Protein AF-A0A1V5L2I4-F1 (afdb_monomer)

Nearest PDB structures (foldseek):
  7uio-assembly1_Bn  TM=4.889E-01  e=5.328E+00  Saccharomyces cerevisiae S288C
  7uig-assembly1_n  TM=4.887E-01  e=5.328E+00  Saccharomyces cerevisiae
  6fyy-assembly1_s  TM=2.507E-01  e=4.713E+00  Saccharomyces cerevisiae
  8t8f-assembly1_D  TM=2.302E-01  e=4.170E+00  Saccharomyces cerevisiae W303

Structure (mmCIF, N/CA/C/O backbone):
data_AF-A0A1V5L2I4-F1
#
_entry.id   AF-A0A1V5L2I4-F1
#
loop_
_atom_site.group_PDB
_atom_site.id
_atom_site.type_symbol
_atom_site.label_atom_id
_atom_site.label_alt_id
_atom_site.label_comp_id
_atom_site.label_asym_id
_atom_site.label_entity_id
_atom_site.label_seq_id
_atom_site.pdbx_PDB_ins_code
_atom_site.Cartn_x
_atom_site.Cartn_y
_atom_site.Cartn_z
_atom_site.occupancy
_atom_site.B_iso_or_equiv
_atom_site.auth_seq_id
_atom_site.auth_comp_id
_atom_site.auth_asym_id
_atom_site.auth_atom_id
_atom_site.pdbx_PDB_model_num
ATOM 1 N N . MET A 1 1 ? -5.179 -8.109 22.733 1.00 45.03 1 MET A N 1
ATOM 2 C CA . MET A 1 1 ? -4.081 -8.296 21.760 1.00 45.03 1 MET A CA 1
ATOM 3 C C . MET A 1 1 ? -4.442 -7.454 20.559 1.00 45.03 1 MET A C 1
ATOM 5 O O . MET A 1 1 ? -5.613 -7.469 20.203 1.00 45.03 1 MET A O 1
ATOM 9 N N . SER A 1 2 ? -3.518 -6.682 19.994 1.00 59.91 2 SER A N 1
ATOM 10 C CA . SER A 1 2 ? -3.796 -6.024 18.722 1.00 59.91 2 SER A CA 1
ATOM 11 C C . SER A 1 2 ? -3.836 -7.078 17.621 1.00 59.91 2 SER A C 1
ATOM 13 O O . SER A 1 2 ? -2.857 -7.782 17.379 1.00 59.91 2 SER A O 1
ATOM 15 N N . GLU A 1 3 ? -5.003 -7.253 17.010 1.00 83.62 3 GLU A N 1
ATOM 16 C CA . GLU A 1 3 ? -5.191 -8.215 15.928 1.00 83.62 3 GLU A CA 1
ATOM 17 C C . GLU A 1 3 ? -4.817 -7.546 14.612 1.00 83.62 3 GLU A C 1
ATOM 19 O O . GLU A 1 3 ? -5.630 -6.887 13.966 1.00 83.62 3 GLU A O 1
ATOM 24 N N . TRP A 1 4 ? -3.540 -7.657 14.251 1.00 94.25 4 TRP A N 1
ATOM 25 C CA . TRP A 1 4 ? -3.083 -7.245 12.931 1.00 94.25 4 TRP A CA 1
ATOM 26 C C . TRP A 1 4 ? -3.491 -8.298 11.908 1.00 94.25 4 TRP A C 1
ATOM 28 O O . TRP A 1 4 ? -3.188 -9.481 12.076 1.00 94.25 4 TRP A O 1
ATOM 38 N N . VAL A 1 5 ? -4.128 -7.858 10.827 1.00 94.62 5 VAL A N 1
ATOM 39 C CA . VAL A 1 5 ? -4.515 -8.729 9.713 1.00 94.62 5 VAL A CA 1
ATOM 40 C C . VAL A 1 5 ? -3.682 -8.367 8.497 1.00 94.62 5 VAL A C 1
ATOM 42 O O . VAL A 1 5 ? -3.752 -7.244 8.009 1.00 94.62 5 VAL A O 1
ATOM 45 N N . TRP A 1 6 ? -2.890 -9.323 8.024 1.00 95.00 6 TRP A N 1
ATOM 46 C CA . TRP A 1 6 ? -2.016 -9.167 6.867 1.00 95.00 6 TRP A CA 1
ATOM 47 C C . TRP A 1 6 ? -2.742 -9.545 5.579 1.00 95.00 6 TRP A C 1
ATOM 49 O O . TRP A 1 6 ? -3.344 -10.614 5.491 1.00 95.00 6 TRP A O 1
ATOM 59 N N . HIS A 1 7 ? -2.612 -8.699 4.564 1.00 93.19 7 HIS A N 1
ATOM 60 C CA . HIS A 1 7 ? -3.229 -8.862 3.253 1.00 93.19 7 HIS A CA 1
ATOM 61 C C . HIS A 1 7 ? -2.153 -9.040 2.185 1.00 93.19 7 HIS A C 1
ATOM 63 O O . HIS A 1 7 ? -1.215 -8.250 2.088 1.00 93.19 7 HIS A O 1
ATOM 69 N N . GLY A 1 8 ? -2.312 -10.063 1.344 1.00 87.62 8 GLY A N 1
ATOM 70 C CA . GLY A 1 8 ? -1.396 -10.377 0.240 1.00 87.62 8 GLY A CA 1
ATOM 71 C C . GLY A 1 8 ? -1.610 -9.532 -1.020 1.00 87.62 8 GLY A C 1
ATOM 72 O O . GLY A 1 8 ? -1.384 -10.023 -2.123 1.00 87.62 8 GLY A O 1
ATOM 73 N N . HIS A 1 9 ? -2.103 -8.300 -0.881 1.00 89.12 9 HIS A N 1
ATOM 74 C CA . HIS A 1 9 ? -2.353 -7.374 -1.985 1.00 89.12 9 HIS A CA 1
ATOM 75 C C . HIS A 1 9 ? -2.069 -5.930 -1.555 1.00 89.12 9 HIS A C 1
ATOM 77 O O . HIS A 1 9 ? -2.032 -5.609 -0.369 1.00 89.12 9 HIS A O 1
ATOM 83 N N . ALA A 1 10 ? -1.879 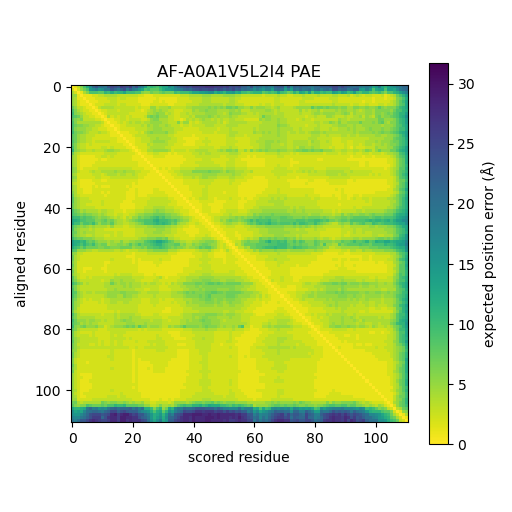-5.034 -2.522 1.00 89.25 10 ALA A N 1
ATOM 84 C CA . ALA A 1 10 ? -1.886 -3.600 -2.248 1.00 89.25 10 ALA A CA 1
ATOM 85 C C . ALA A 1 10 ? -3.329 -3.118 -2.016 1.00 89.25 10 ALA A C 1
ATOM 87 O O . ALA A 1 10 ? -4.234 -3.527 -2.744 1.00 89.25 10 ALA A O 1
ATOM 88 N N . ALA A 1 11 ? -3.555 -2.270 -1.010 1.00 89.06 11 ALA A N 1
ATOM 89 C CA . ALA A 1 11 ? -4.878 -1.702 -0.723 1.00 89.06 11 ALA A CA 1
ATOM 90 C C . ALA A 1 11 ? -5.098 -0.332 -1.392 1.00 89.06 11 ALA A C 1
ATOM 92 O O . ALA A 1 11 ? -6.222 0.151 -1.451 1.00 89.06 11 ALA A O 1
ATOM 93 N N . HIS A 1 12 ? -4.038 0.281 -1.922 1.00 91.38 12 HIS A N 1
ATOM 94 C CA . HIS A 1 12 ? -4.102 1.510 -2.710 1.00 91.38 12 HIS A CA 1
ATOM 95 C C . HIS A 1 12 ? -3.244 1.376 -3.971 1.00 91.38 12 HIS A C 1
ATOM 97 O O . HIS A 1 12 ? -2.561 0.366 -4.138 1.00 91.38 12 HIS A O 1
ATOM 103 N N . PHE A 1 13 ? -3.273 2.419 -4.810 1.00 89.56 13 PHE A N 1
ATOM 104 C CA . PHE A 1 13 ? -2.581 2.557 -6.098 1.00 89.56 13 PHE A CA 1
ATOM 105 C C . PHE A 1 13 ? -3.329 1.955 -7.298 1.00 89.56 13 PHE A C 1
ATOM 107 O O . PHE A 1 13 ? -3.585 0.758 -7.382 1.00 89.56 13 PHE A O 1
ATOM 114 N N . VAL A 1 14 ? -3.635 2.799 -8.290 1.00 89.56 14 VAL A N 1
ATOM 115 C CA . VAL A 1 14 ? -4.393 2.410 -9.497 1.00 89.56 14 VAL A CA 1
ATOM 116 C C . VAL A 1 14 ? -3.681 1.345 -10.339 1.00 89.56 14 VAL A C 1
ATOM 118 O O . VAL A 1 14 ? -4.327 0.550 -11.017 1.00 89.56 14 VAL A O 1
ATOM 121 N N . ALA A 1 15 ? -2.349 1.289 -10.265 1.00 91.00 15 ALA A N 1
ATOM 122 C CA . ALA A 1 15 ? -1.539 0.275 -10.930 1.00 91.00 15 ALA A CA 1
ATOM 123 C C . ALA A 1 15 ? -1.055 -0.819 -9.958 1.00 91.00 15 ALA A C 1
ATOM 125 O O . ALA A 1 15 ? -0.029 -1.451 -10.199 1.00 91.00 15 ALA A O 1
ATOM 126 N N . ALA A 1 16 ? -1.797 -1.077 -8.874 1.00 89.50 16 ALA A N 1
ATOM 127 C CA . ALA A 1 16 ? -1.487 -2.104 -7.875 1.00 89.50 16 ALA A CA 1
ATOM 128 C C . ALA A 1 16 ? -1.201 -3.489 -8.478 1.00 89.50 16 ALA A C 1
ATOM 130 O O . ALA A 1 16 ? -0.292 -4.171 -8.019 1.00 89.50 16 ALA A O 1
ATOM 131 N N . SER A 1 17 ? -1.899 -3.880 -9.550 1.00 90.44 17 SER A N 1
ATOM 132 C CA . SER A 1 17 ? -1.678 -5.155 -10.259 1.00 90.44 17 SER A CA 1
ATOM 133 C C . SER A 1 17 ? -0.296 -5.285 -10.918 1.00 90.44 17 SER A C 1
ATOM 135 O O . SER A 1 17 ? 0.077 -6.359 -11.390 1.00 90.44 17 SER A O 1
ATOM 137 N N . ARG A 1 18 ? 0.455 -4.184 -10.981 1.00 93.06 18 ARG A N 1
ATOM 138 C CA . ARG A 1 18 ? 1.813 -4.078 -11.524 1.00 93.06 18 ARG A CA 1
ATOM 139 C C . ARG A 1 18 ? 2.864 -3.803 -10.444 1.00 93.06 18 ARG A C 1
ATOM 141 O O . ARG A 1 18 ? 4.050 -3.728 -10.763 1.00 93.06 18 ARG A O 1
ATOM 148 N N . CYS A 1 19 ? 2.454 -3.644 -9.188 1.00 93.31 19 CYS A N 1
ATOM 149 C CA . CYS A 1 19 ? 3.361 -3.617 -8.046 1.00 93.31 19 CYS A CA 1
ATOM 150 C C . CYS A 1 19 ? 3.635 -5.043 -7.592 1.00 93.31 19 CYS A C 1
ATOM 152 O O . CYS A 1 19 ? 2.722 -5.851 -7.538 1.00 93.31 19 CYS A O 1
ATOM 154 N N . ARG A 1 20 ? 4.880 -5.360 -7.242 1.00 93.31 20 ARG A N 1
ATOM 155 C CA . ARG A 1 20 ? 5.252 -6.722 -6.823 1.00 93.31 20 ARG A CA 1
ATOM 156 C C . ARG A 1 20 ? 5.439 -6.862 -5.311 1.00 93.31 20 ARG A C 1
ATOM 158 O O . ARG A 1 20 ? 5.633 -7.970 -4.825 1.00 93.31 20 ARG A O 1
ATOM 165 N N . PHE A 1 21 ? 5.368 -5.755 -4.567 1.00 93.25 21 PHE A N 1
ATOM 166 C CA . PHE A 1 21 ? 5.643 -5.740 -3.127 1.00 93.25 21 PHE A CA 1
ATOM 167 C C . PHE A 1 21 ? 4.483 -6.263 -2.253 1.00 93.25 21 PHE A C 1
ATOM 169 O O . PHE A 1 21 ? 4.737 -6.964 -1.282 1.00 93.25 21 PHE A O 1
ATOM 176 N N . HIS A 1 22 ? 3.227 -5.955 -2.611 1.00 88.44 22 HIS A N 1
ATOM 177 C CA . HIS A 1 22 ? 1.994 -6.511 -2.015 1.00 88.44 22 HIS A CA 1
ATOM 178 C C . HIS A 1 22 ? 1.947 -6.587 -0.475 1.00 88.44 22 HIS A C 1
ATOM 180 O O . HIS A 1 22 ? 1.690 -7.649 0.089 1.00 88.44 22 HIS A O 1
ATOM 186 N N . MET A 1 23 ? 2.169 -5.466 0.214 1.00 94.88 23 MET A N 1
ATOM 187 C CA . MET A 1 23 ? 2.163 -5.437 1.679 1.00 94.88 23 MET A CA 1
ATOM 188 C C . MET A 1 23 ? 1.067 -4.498 2.185 1.00 94.88 23 MET A C 1
ATOM 190 O O . MET A 1 23 ? 1.205 -3.278 2.104 1.00 94.88 23 MET A O 1
ATOM 194 N N . ALA A 1 24 ? -0.020 -5.049 2.719 1.00 96.50 24 ALA A N 1
ATOM 195 C CA . ALA A 1 24 ? -1.046 -4.283 3.418 1.00 96.50 24 ALA A CA 1
ATOM 196 C C . ALA A 1 24 ? -1.416 -4.953 4.745 1.00 96.50 24 ALA A C 1
ATOM 198 O O . ALA A 1 24 ? -1.474 -6.176 4.824 1.00 96.50 24 ALA A O 1
ATOM 199 N N . THR A 1 25 ? -1.670 -4.155 5.780 1.00 97.19 25 THR A N 1
ATOM 200 C CA . THR A 1 25 ? -1.982 -4.646 7.125 1.00 97.19 25 THR A CA 1
ATOM 201 C C . THR A 1 25 ? -3.088 -3.809 7.740 1.00 97.19 25 THR A C 1
ATOM 203 O O . THR A 1 25 ? -2.958 -2.590 7.852 1.00 97.19 25 THR A O 1
ATOM 206 N N . THR A 1 26 ? -4.170 -4.453 8.161 1.00 96.31 26 THR A N 1
ATOM 207 C CA . THR A 1 26 ? -5.195 -3.811 8.983 1.00 96.31 26 THR A CA 1
ATOM 208 C C . THR A 1 26 ? -4.761 -3.829 10.444 1.00 96.31 26 THR A C 1
ATOM 210 O O . THR A 1 26 ? -4.332 -4.867 10.947 1.00 96.31 26 THR A O 1
ATOM 213 N N . VAL A 1 27 ? -4.873 -2.687 11.121 1.00 95.56 27 VAL A N 1
ATOM 214 C CA . VAL A 1 27 ? -4.441 -2.479 12.514 1.00 95.56 27 VAL A CA 1
ATOM 215 C C . VAL A 1 27 ? -5.552 -1.836 13.351 1.00 95.56 27 VAL A C 1
ATOM 217 O O . VAL A 1 27 ? -6.626 -1.510 12.836 1.00 95.56 27 VAL A O 1
ATOM 220 N N . ALA A 1 28 ? -5.306 -1.653 14.653 1.00 93.75 28 ALA A N 1
ATOM 221 C CA . ALA A 1 28 ? -6.189 -0.916 15.558 1.00 93.75 28 ALA A CA 1
ATOM 222 C C . ALA A 1 28 ? -7.629 -1.467 15.617 1.00 93.75 28 ALA A C 1
ATOM 224 O O . ALA A 1 28 ? -8.597 -0.699 15.681 1.00 93.75 28 ALA A O 1
ATOM 225 N N . GLY A 1 29 ? -7.755 -2.799 15.565 1.00 90.44 29 GLY A N 1
ATOM 226 C CA . GLY A 1 29 ? -9.034 -3.509 15.611 1.00 90.44 29 GLY A CA 1
ATOM 227 C C . GLY A 1 29 ? -9.887 -3.351 14.352 1.00 90.44 29 GLY A C 1
ATOM 228 O O . GLY A 1 29 ? -11.107 -3.379 14.456 1.00 90.44 29 GLY A O 1
ATOM 229 N N . GLY A 1 30 ? -9.278 -3.140 13.181 1.00 91.75 30 GLY A N 1
ATOM 230 C CA . GLY A 1 30 ? -10.025 -3.048 11.922 1.00 91.75 30 GLY A CA 1
ATOM 231 C C . GLY A 1 30 ? -10.206 -1.638 11.367 1.00 91.75 30 GLY A C 1
ATOM 232 O O . GLY A 1 30 ? -10.731 -1.500 10.272 1.00 91.75 30 GLY A O 1
ATOM 233 N N . ARG A 1 31 ? -9.787 -0.598 12.097 1.00 93.31 31 ARG A N 1
ATOM 234 C CA . ARG A 1 31 ? -10.129 0.803 11.779 1.00 93.31 31 ARG A CA 1
ATOM 235 C C . ARG A 1 31 ? -9.195 1.477 10.780 1.00 93.31 31 ARG A C 1
ATOM 237 O O . ARG A 1 31 ? -9.572 2.480 10.184 1.00 93.31 31 ARG A O 1
ATOM 244 N N . PHE A 1 32 ? -7.989 0.944 10.596 1.00 96.06 32 PHE A N 1
ATOM 245 C CA . PHE A 1 32 ? -7.015 1.492 9.652 1.00 96.06 32 PHE A CA 1
ATOM 246 C C . PHE A 1 32 ? -6.353 0.386 8.846 1.00 96.06 32 PHE A C 1
ATOM 248 O O . PHE A 1 32 ? -6.073 -0.688 9.383 1.00 96.06 32 PHE A O 1
ATOM 255 N N . VAL A 1 33 ? -6.029 0.678 7.587 1.00 97.38 33 VAL A N 1
ATOM 256 C CA . VAL A 1 33 ? -5.1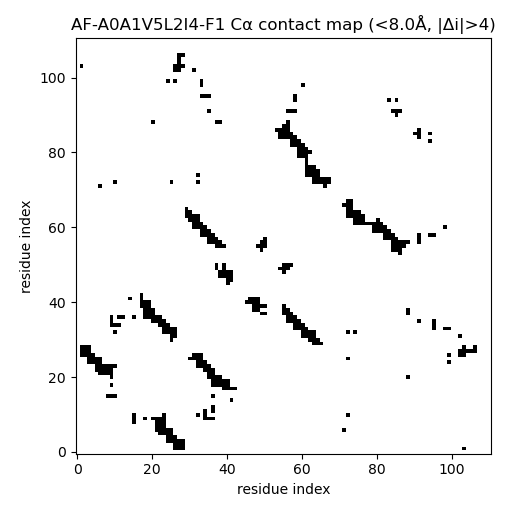22 -0.134 6.773 1.00 97.38 33 VAL A CA 1
ATOM 257 C C . VAL A 1 33 ? -3.852 0.651 6.484 1.00 97.38 33 VAL A C 1
ATOM 259 O O . VAL A 1 33 ? -3.891 1.777 5.994 1.00 97.38 33 VAL A O 1
ATOM 262 N N . VAL A 1 34 ? -2.715 0.032 6.775 1.00 97.75 34 VAL A N 1
ATOM 263 C CA . VAL A 1 34 ? -1.398 0.475 6.324 1.00 97.75 34 VAL A CA 1
ATOM 264 C C . VAL A 1 34 ? -1.101 -0.274 5.038 1.00 97.75 34 VAL A C 1
ATOM 266 O O . VAL A 1 34 ? -1.125 -1.500 5.027 1.00 97.75 34 VAL A O 1
ATOM 269 N N . SER A 1 35 ? -0.831 0.425 3.942 1.00 97.38 35 SER A N 1
ATOM 270 C CA . SER A 1 35 ? -0.570 -0.198 2.647 1.00 97.38 35 SER A CA 1
ATOM 271 C C . SER A 1 35 ? 0.724 0.330 2.065 1.00 97.38 35 SER A C 1
ATOM 273 O O . SER A 1 35 ? 0.898 1.535 1.938 1.00 97.38 35 SER A O 1
ATOM 275 N N . THR A 1 36 ? 1.603 -0.580 1.661 1.00 97.38 36 THR A N 1
ATOM 276 C CA . THR A 1 36 ? 2.852 -0.276 0.967 1.00 97.38 36 THR A CA 1
ATOM 277 C C . THR A 1 36 ? 2.795 -0.785 -0.462 1.00 97.38 36 THR A C 1
ATOM 279 O O . THR A 1 36 ? 2.521 -1.962 -0.713 1.00 97.38 36 THR A O 1
ATOM 282 N N . VAL A 1 37 ? 3.092 0.108 -1.398 1.00 96.31 37 VAL A N 1
ATOM 283 C CA . VAL A 1 37 ? 3.232 -0.193 -2.824 1.00 96.31 37 VAL A CA 1
ATOM 284 C C . VAL A 1 37 ? 4.650 0.102 -3.277 1.00 96.31 37 VAL A C 1
ATOM 286 O O . VAL A 1 37 ? 5.389 0.841 -2.629 1.00 96.31 37 VAL A O 1
ATOM 289 N N . GLY A 1 38 ? 5.047 -0.511 -4.383 1.00 95.88 38 GLY A N 1
ATOM 290 C CA . GLY A 1 38 ? 6.382 -0.373 -4.942 1.00 95.88 38 GLY A CA 1
ATOM 291 C C . GLY A 1 38 ? 6.813 -1.620 -5.691 1.00 95.88 38 GLY A C 1
ATOM 292 O O . GLY A 1 38 ? 5.995 -2.505 -5.966 1.00 95.88 38 GLY A O 1
ATOM 293 N N . ASP A 1 39 ? 8.094 -1.650 -6.053 1.00 95.00 39 ASP A N 1
ATOM 294 C CA . ASP A 1 39 ? 8.630 -2.602 -7.033 1.00 95.00 39 ASP A CA 1
ATOM 295 C C . ASP A 1 39 ? 7.721 -2.656 -8.276 1.00 95.00 39 ASP A C 1
ATOM 297 O O . ASP A 1 39 ? 7.164 -3.691 -8.644 1.00 95.00 39 ASP A O 1
ATOM 301 N N . TYR A 1 40 ? 7.459 -1.465 -8.822 1.00 95.88 40 TYR A N 1
ATOM 302 C CA . TYR A 1 40 ? 6.481 -1.218 -9.874 1.00 95.88 40 TYR A CA 1
ATOM 303 C C . TYR A 1 40 ? 7.096 -1.439 -11.259 1.00 95.88 40 TYR A C 1
ATOM 305 O O . TYR A 1 40 ? 8.111 -0.828 -11.594 1.00 95.88 40 TYR A O 1
ATOM 313 N N . TYR A 1 41 ? 6.448 -2.292 -12.057 1.00 95.94 41 TYR A N 1
ATOM 314 C CA . TYR A 1 41 ? 6.816 -2.585 -13.444 1.00 95.94 41 TYR A CA 1
ATOM 315 C C . TYR A 1 41 ? 5.595 -2.338 -14.340 1.00 95.94 41 TYR A C 1
ATOM 317 O O . TYR A 1 41 ? 4.714 -3.204 -14.412 1.00 95.94 41 TYR A O 1
ATOM 325 N N . PRO A 1 42 ? 5.501 -1.171 -15.009 1.00 93.19 42 PRO A N 1
ATOM 326 C CA . PRO A 1 42 ? 4.324 -0.796 -15.799 1.00 93.19 42 PRO A CA 1
ATOM 327 C C . PRO A 1 42 ? 3.963 -1.821 -16.879 1.00 93.19 42 PRO A C 1
ATOM 329 O O . PRO A 1 42 ? 2.787 -2.046 -17.176 1.00 93.19 42 PRO A O 1
ATOM 332 N N . THR A 1 43 ? 4.979 -2.464 -17.452 1.00 94.00 43 THR A N 1
ATOM 333 C CA . THR A 1 43 ? 4.841 -3.527 -18.446 1.00 94.00 43 THR A CA 1
ATOM 334 C C . THR A 1 43 ? 5.482 -4.825 -17.932 1.00 94.00 43 THR A C 1
ATOM 336 O O . THR A 1 43 ? 6.400 -4.769 -17.112 1.00 94.00 43 THR A O 1
ATOM 339 N N . PRO A 1 44 ? 5.012 -6.011 -18.375 1.00 85.81 44 PRO A N 1
ATOM 340 C CA . PRO A 1 44 ? 5.566 -7.298 -17.935 1.00 85.81 44 PRO A CA 1
ATOM 341 C C . PRO A 1 44 ? 7.080 -7.428 -18.145 1.00 85.81 44 PRO A C 1
ATOM 343 O O . PRO A 1 44 ? 7.778 -7.871 -17.235 1.00 85.81 44 PRO A O 1
ATOM 346 N N . ASP A 1 45 ? 7.556 -6.981 -19.309 1.00 91.06 45 ASP A N 1
ATOM 347 C CA . ASP A 1 45 ? 8.960 -7.043 -19.738 1.00 91.06 45 ASP A CA 1
ATOM 348 C C . ASP A 1 45 ? 9.691 -5.700 -19.553 1.00 91.06 45 ASP A C 1
ATOM 350 O O . ASP A 1 45 ? 10.743 -5.465 -20.145 1.00 91.06 45 ASP A O 1
ATOM 354 N N . GLY A 1 46 ? 9.089 -4.778 -18.7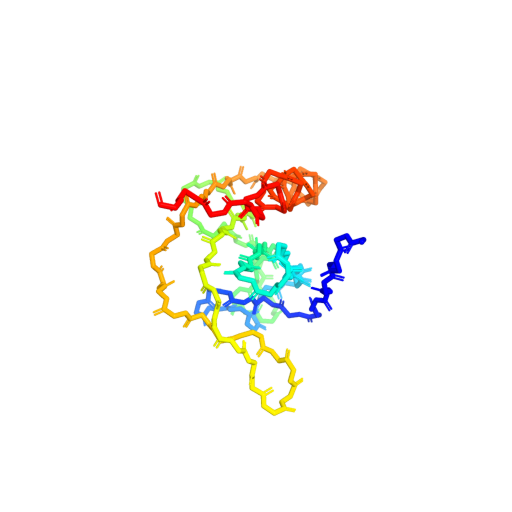98 1.00 91.25 46 GLY A N 1
ATOM 355 C CA . GLY A 1 46 ? 9.620 -3.439 -18.578 1.00 91.25 46 GLY A CA 1
ATOM 356 C C . GLY A 1 46 ? 10.677 -3.377 -17.487 1.00 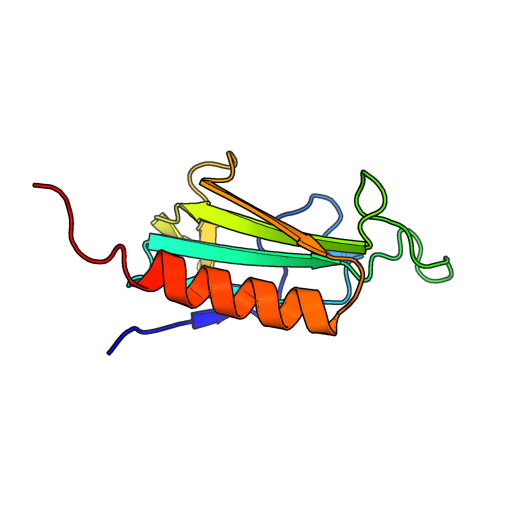91.25 46 GLY A C 1
ATOM 357 O O . GLY A 1 46 ? 10.915 -4.331 -16.748 1.00 91.25 46 GLY A O 1
ATOM 358 N N . GLU A 1 47 ? 11.259 -2.192 -17.355 1.00 95.00 47 GLU A N 1
ATOM 359 C CA . GLU A 1 47 ? 12.136 -1.857 -16.241 1.00 95.00 47 GLU A CA 1
ATOM 360 C C . GLU A 1 47 ? 11.335 -1.399 -15.024 1.00 95.00 47 GLU A C 1
ATOM 362 O O . GLU A 1 47 ? 10.174 -0.988 -15.116 1.00 95.00 47 GLU A O 1
ATOM 367 N N . ARG A 1 48 ? 11.983 -1.458 -13.861 1.00 95.44 48 ARG A N 1
ATOM 368 C CA . ARG A 1 48 ? 11.401 -0.933 -12.630 1.00 95.44 48 ARG A CA 1
ATOM 369 C C . ARG A 1 48 ? 11.314 0.586 -12.704 1.00 95.44 48 ARG A C 1
ATOM 371 O O . ARG A 1 48 ? 12.330 1.255 -12.894 1.00 95.44 48 ARG A O 1
ATOM 378 N N . GLU A 1 49 ? 10.141 1.134 -12.422 1.00 95.56 49 GLU A N 1
ATOM 379 C CA . GLU A 1 49 ? 9.917 2.578 -12.402 1.00 95.56 49 GLU A CA 1
ATOM 380 C C . GLU A 1 49 ? 9.658 3.118 -10.992 1.00 95.56 49 GLU A C 1
ATOM 382 O O . GLU A 1 49 ? 9.315 2.394 -10.053 1.00 95.56 49 GLU A O 1
ATOM 387 N N . THR A 1 50 ? 9.843 4.429 -10.836 1.00 95.06 50 THR A N 1
ATOM 388 C CA . THR A 1 50 ? 9.444 5.136 -9.618 1.00 95.06 50 THR A CA 1
ATOM 389 C C . THR A 1 50 ? 7.929 5.270 -9.569 1.00 95.06 50 THR A C 1
ATOM 391 O O . THR A 1 50 ? 7.301 5.544 -10.586 1.00 95.06 50 THR A O 1
ATOM 394 N N . ILE A 1 51 ? 7.358 5.227 -8.373 1.00 90.56 51 ILE A N 1
ATOM 395 C CA . ILE A 1 51 ? 5.934 5.497 -8.135 1.00 90.56 51 ILE A CA 1
ATOM 396 C C . ILE A 1 51 ? 5.646 7.005 -7.928 1.00 90.56 51 ILE A C 1
ATOM 398 O O . ILE A 1 51 ? 4.628 7.390 -7.366 1.00 90.56 51 ILE A O 1
ATOM 402 N N . GLY A 1 52 ? 6.564 7.876 -8.370 1.00 86.12 52 GLY A N 1
ATOM 403 C CA . GLY A 1 52 ? 6.510 9.341 -8.236 1.00 86.12 52 GLY A CA 1
ATOM 404 C C . GLY A 1 52 ? 7.709 9.917 -7.474 1.00 86.12 52 GLY A C 1
ATOM 405 O O . GLY A 1 52 ? 8.409 9.179 -6.799 1.00 86.12 52 GLY A O 1
ATOM 406 N N . LEU A 1 53 ? 7.987 11.226 -7.599 1.00 84.19 53 LEU A N 1
ATOM 407 C CA . LEU A 1 53 ? 9.028 12.002 -6.873 1.00 84.19 53 LEU A CA 1
ATOM 408 C C . LEU A 1 53 ? 10.304 11.223 -6.466 1.00 84.19 53 LEU A C 1
ATOM 410 O O . LEU A 1 53 ? 10.757 11.318 -5.326 1.00 84.19 53 LEU A O 1
ATOM 414 N N . THR A 1 54 ? 10.904 10.449 -7.376 1.00 88.06 54 THR A N 1
ATOM 415 C CA . THR A 1 54 ? 12.133 9.654 -7.141 1.00 88.06 54 THR A CA 1
ATOM 416 C C . THR A 1 54 ? 12.056 8.551 -6.066 1.00 88.06 54 THR A C 1
ATOM 418 O O . THR A 1 54 ? 13.093 8.062 -5.609 1.00 88.06 54 THR A O 1
ATOM 421 N N . ARG A 1 55 ? 10.852 8.118 -5.668 1.00 94.19 55 ARG A N 1
ATOM 422 C CA . ARG A 1 55 ? 10.628 6.987 -4.747 1.00 94.19 55 ARG A CA 1
ATOM 423 C C . ARG A 1 55 ? 10.222 5.728 -5.512 1.00 94.19 55 ARG A C 1
ATOM 425 O O . ARG A 1 55 ? 9.464 5.791 -6.474 1.00 94.19 55 ARG A O 1
ATOM 432 N N . TYR A 1 56 ? 10.731 4.580 -5.078 1.00 96.62 56 TYR A N 1
ATOM 433 C CA . TYR A 1 56 ? 10.388 3.270 -5.654 1.00 96.62 56 TYR A CA 1
ATOM 434 C C . TYR A 1 56 ? 9.318 2.538 -4.846 1.00 96.62 56 TYR A C 1
ATOM 436 O O . TYR A 1 56 ? 8.746 1.564 -5.329 1.00 96.62 56 TYR A O 1
ATOM 444 N N . PHE A 1 57 ? 9.071 3.008 -3.623 1.00 97.38 57 PHE A N 1
ATOM 445 C CA . PHE A 1 57 ? 8.066 2.487 -2.716 1.00 97.38 57 PHE A CA 1
ATOM 446 C C . PHE A 1 57 ? 7.436 3.639 -1.935 1.00 97.38 57 PHE A C 1
ATOM 448 O O . PHE A 1 57 ? 8.070 4.674 -1.710 1.00 97.38 57 PHE A O 1
ATOM 455 N N . GLU A 1 58 ? 6.201 3.456 -1.499 1.00 96.69 58 GLU A N 1
ATOM 456 C CA . GLU A 1 58 ? 5.512 4.359 -0.585 1.00 96.69 58 GLU A CA 1
ATOM 457 C C . GLU A 1 58 ? 4.591 3.551 0.306 1.00 96.69 58 GLU A C 1
ATOM 459 O O . GLU A 1 58 ? 4.082 2.506 -0.097 1.00 96.69 58 GLU A O 1
ATOM 464 N N . THR A 1 59 ? 4.404 4.045 1.518 1.00 97.56 59 THR A N 1
ATOM 465 C CA . THR A 1 59 ? 3.464 3.510 2.483 1.00 97.56 59 THR A CA 1
ATOM 466 C C . THR A 1 59 ? 2.472 4.600 2.838 1.00 97.56 59 THR A C 1
ATOM 468 O O . THR A 1 59 ? 2.885 5.703 3.192 1.00 97.56 59 THR A O 1
ATOM 471 N N . MET A 1 60 ? 1.186 4.284 2.763 1.00 97.56 60 MET A N 1
ATOM 472 C CA . MET A 1 60 ? 0.085 5.171 3.128 1.00 97.56 60 MET A CA 1
ATOM 473 C C . MET A 1 60 ? -0.817 4.509 4.165 1.00 97.56 60 MET A C 1
ATOM 475 O O . MET A 1 60 ? -0.858 3.277 4.268 1.00 97.56 60 MET A O 1
ATOM 479 N N . VAL A 1 61 ? -1.540 5.330 4.926 1.00 97.88 61 VAL A N 1
ATOM 480 C CA . VAL A 1 61 ? -2.524 4.878 5.917 1.00 97.88 61 VAL A CA 1
ATOM 481 C C . VAL A 1 61 ? -3.896 5.442 5.588 1.00 97.88 61 VAL A C 1
ATOM 483 O O . VAL A 1 61 ? -4.028 6.645 5.378 1.00 97.88 61 VAL A O 1
ATOM 486 N N . PHE A 1 62 ? -4.908 4.578 5.588 1.00 97.38 62 PHE A N 1
ATOM 487 C CA . PHE A 1 62 ? -6.290 4.933 5.266 1.00 97.38 62 PHE A CA 1
ATOM 488 C C . PHE A 1 62 ? -7.256 4.428 6.342 1.00 97.38 62 PHE A C 1
ATOM 490 O O . PHE A 1 62 ? -6.982 3.384 6.952 1.00 97.38 62 PHE A O 1
ATOM 497 N N . PRO A 1 63 ? -8.385 5.121 6.569 1.00 96.25 63 PRO A N 1
ATOM 498 C CA . PRO A 1 63 ? -9.450 4.621 7.422 1.00 96.25 63 PRO A CA 1
ATOM 499 C C . PRO A 1 63 ? -10.205 3.484 6.723 1.00 96.25 63 PRO A C 1
ATOM 501 O O . PRO A 1 63 ? -10.373 3.476 5.501 1.00 96.25 63 PRO A O 1
ATOM 504 N N . VAL A 1 64 ? -10.649 2.511 7.514 1.00 94.94 64 VAL A N 1
ATOM 505 C CA . VAL A 1 64 ? -11.372 1.322 7.053 1.00 94.94 64 VAL A CA 1
ATOM 506 C C . VAL A 1 64 ? -12.651 1.154 7.857 1.00 94.94 64 VAL A C 1
ATOM 508 O O . VAL A 1 64 ? -12.640 1.317 9.077 1.00 94.94 64 VAL A O 1
ATOM 511 N N . ASP A 1 65 ? -13.732 0.784 7.174 1.00 93.38 65 ASP A N 1
ATOM 512 C CA . ASP A 1 65 ? -14.981 0.361 7.808 1.00 93.38 65 ASP A CA 1
ATOM 513 C C . ASP A 1 65 ? -15.496 -0.922 7.150 1.00 93.38 65 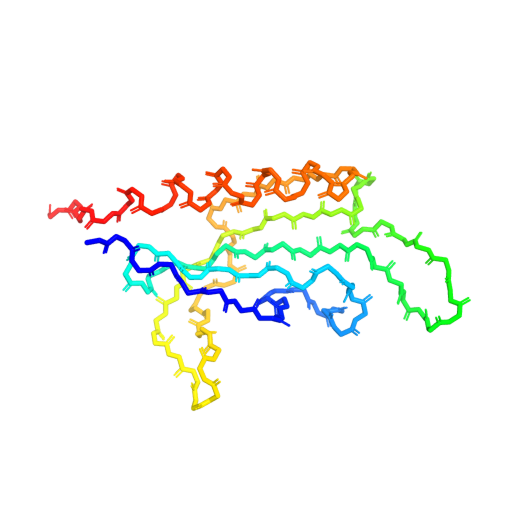ASP A C 1
ATOM 515 O O . ASP A 1 65 ? -15.989 -0.928 6.021 1.00 93.38 65 ASP A O 1
ATOM 519 N N . GLY A 1 66 ? -15.334 -2.032 7.865 1.00 90.50 66 GLY A N 1
ATOM 520 C CA . GLY A 1 66 ? -15.702 -3.356 7.385 1.00 90.50 66 GLY A CA 1
ATOM 521 C C . GLY A 1 66 ? -14.734 -3.950 6.356 1.00 90.50 66 GLY A C 1
ATOM 522 O O . GLY A 1 66 ? -13.603 -3.500 6.151 1.00 90.50 66 GLY A O 1
ATOM 523 N N . ALA A 1 67 ? -15.186 -5.032 5.732 1.00 92.88 67 ALA A N 1
ATOM 524 C CA . ALA A 1 67 ? -14.440 -5.788 4.740 1.00 92.88 67 ALA A CA 1
ATOM 525 C C . ALA A 1 67 ? -15.388 -6.307 3.653 1.00 92.88 67 ALA A C 1
ATOM 527 O O . ALA A 1 67 ? -16.570 -6.541 3.903 1.00 92.88 67 ALA A O 1
ATOM 528 N N . HIS A 1 68 ? -14.859 -6.502 2.449 1.00 90.94 68 HIS A N 1
ATOM 529 C CA . HIS A 1 68 ? -15.545 -7.225 1.384 1.00 90.94 68 HIS A CA 1
ATOM 530 C C . HIS A 1 68 ? -15.716 -8.709 1.751 1.00 90.94 68 HIS A C 1
ATOM 532 O O . HIS A 1 68 ? -14.998 -9.227 2.604 1.00 90.94 68 HIS A O 1
ATOM 538 N N . ASP A 1 69 ? -16.577 -9.435 1.030 1.00 91.44 69 ASP A N 1
ATOM 539 C CA . ASP A 1 69 ? -16.777 -10.885 1.220 1.00 91.44 69 ASP A CA 1
ATOM 540 C C . ASP A 1 69 ? -15.482 -11.704 1.063 1.00 91.44 69 ASP A C 1
ATOM 542 O O . ASP A 1 69 ? -15.338 -12.782 1.636 1.00 91.44 69 ASP A O 1
ATOM 546 N N . CYS A 1 70 ? -14.512 -11.190 0.300 1.00 87.56 70 CYS A N 1
ATOM 547 C CA . CYS A 1 70 ? -13.181 -11.781 0.157 1.00 87.56 70 CYS A CA 1
ATOM 548 C C . CYS A 1 70 ? -12.231 -11.496 1.338 1.00 87.56 70 CYS A C 1
ATOM 550 O O . CYS A 1 70 ? -11.105 -11.989 1.332 1.00 87.56 70 CYS A O 1
ATOM 552 N N . GLY A 1 71 ? -12.647 -10.701 2.328 1.00 88.56 71 GLY A N 1
ATOM 553 C CA . GLY A 1 71 ? -11.851 -10.293 3.489 1.00 88.56 71 GLY A CA 1
ATOM 554 C C . GLY A 1 71 ? -10.987 -9.042 3.283 1.00 88.56 71 GLY A C 1
ATOM 555 O O . GLY A 1 71 ? -10.368 -8.576 4.238 1.00 88.56 71 GLY A O 1
ATOM 556 N N . CYS A 1 72 ? -10.949 -8.471 2.074 1.00 90.00 72 CYS A N 1
ATOM 557 C CA . CYS A 1 72 ? -10.221 -7.229 1.802 1.00 90.00 72 CYS A CA 1
ATOM 558 C C . CYS A 1 72 ? -10.849 -6.042 2.560 1.00 90.00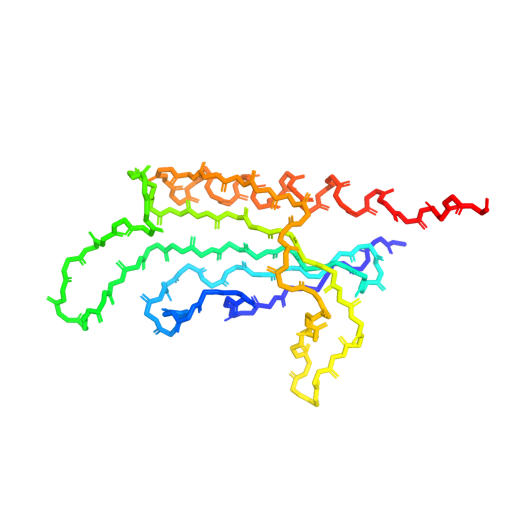 72 CYS A C 1
ATOM 560 O O . CYS A 1 72 ? -12.077 -5.918 2.549 1.00 90.00 72 CYS A O 1
ATOM 562 N N . PRO A 1 73 ? -10.050 -5.140 3.160 1.00 93.62 73 PRO A N 1
ATOM 563 C CA . PRO A 1 73 ? -10.574 -3.984 3.882 1.00 93.62 73 PRO A CA 1
ATOM 564 C C . PRO A 1 73 ? -11.277 -3.004 2.934 1.00 93.62 73 PRO A C 1
ATOM 566 O O . PRO A 1 73 ? -10.808 -2.780 1.817 1.00 93.62 73 PRO A O 1
ATOM 569 N N . ILE A 1 74 ? -12.370 -2.390 3.393 1.00 95.06 74 ILE A N 1
ATOM 570 C CA . ILE A 1 74 ? -13.072 -1.332 2.653 1.00 95.06 74 ILE A CA 1
ATOM 571 C C . ILE A 1 74 ? -12.536 0.023 3.117 1.00 95.06 74 ILE A C 1
ATOM 573 O O . ILE A 1 74 ? -12.812 0.455 4.234 1.00 95.06 74 ILE A O 1
ATOM 577 N N . ILE A 1 75 ? -11.767 0.693 2.259 1.00 95.44 75 ILE A N 1
ATOM 578 C CA . ILE A 1 75 ? -11.298 2.060 2.511 1.00 95.44 75 ILE A CA 1
ATOM 579 C C . ILE A 1 75 ? -12.478 3.026 2.358 1.00 95.44 75 ILE A C 1
ATOM 581 O O . ILE A 1 75 ? -13.133 3.035 1.316 1.00 95.44 75 ILE A O 1
ATOM 585 N N . THR A 1 76 ? -12.749 3.830 3.386 1.00 94.75 76 THR A N 1
ATOM 586 C CA . THR A 1 76 ? -13.877 4.782 3.396 1.00 94.75 76 THR A CA 1
ATOM 587 C C . THR A 1 76 ? -13.501 6.177 2.913 1.00 94.75 76 THR A C 1
ATOM 589 O O . THR A 1 76 ? -14.348 6.885 2.371 1.00 94.75 76 THR A O 1
ATOM 592 N N . ASP A 1 77 ? -12.233 6.553 3.072 1.00 93.06 77 ASP A N 1
ATOM 593 C CA . ASP A 1 77 ? -11.657 7.797 2.576 1.00 93.06 77 ASP A CA 1
ATOM 594 C C . ASP A 1 77 ? -10.290 7.507 1.945 1.00 93.06 77 ASP A C 1
ATOM 596 O O . ASP A 1 77 ? -9.422 6.882 2.553 1.00 93.06 77 ASP A O 1
ATOM 600 N N . HIS A 1 78 ? -10.112 7.939 0.698 1.00 90.25 78 HIS A N 1
ATOM 601 C CA . HIS A 1 78 ? -8.864 7.769 -0.043 1.00 90.25 78 HIS A CA 1
ATOM 602 C C . HIS A 1 78 ? -7.868 8.915 0.188 1.00 90.25 78 HIS A C 1
ATOM 604 O O . HIS A 1 78 ? -6.804 8.906 -0.431 1.00 90.25 78 HIS A O 1
ATOM 610 N N . GLN A 1 79 ? -8.181 9.879 1.059 1.00 92.00 79 GLN A N 1
ATOM 611 C CA . GLN A 1 79 ? -7.194 10.803 1.601 1.00 92.00 79 GLN A CA 1
ATOM 612 C C . GLN A 1 79 ? -6.321 10.074 2.628 1.00 92.00 79 GLN A C 1
ATOM 614 O O . GLN A 1 79 ? -6.808 9.554 3.633 1.00 92.00 79 GLN A O 1
ATOM 619 N N . GLU A 1 80 ? -5.014 10.023 2.380 1.00 91.56 80 GLU A N 1
ATOM 620 C CA . GLU A 1 80 ? -4.081 9.382 3.294 1.00 91.56 80 GLU A CA 1
ATOM 621 C C . GLU A 1 80 ? -3.963 10.171 4.606 1.00 91.56 80 GLU A C 1
ATOM 623 O O . GLU A 1 80 ? -3.730 11.381 4.621 1.00 91.56 80 GLU A O 1
ATOM 628 N N . HIS A 1 81 ? -4.095 9.475 5.733 1.00 95.44 81 HIS A N 1
ATOM 629 C CA . HIS A 1 81 ? -3.866 10.059 7.055 1.00 95.44 81 HIS A CA 1
ATOM 630 C C . HIS A 1 81 ? -2.378 10.133 7.419 1.00 95.44 81 HIS A C 1
ATOM 632 O O . HIS A 1 81 ? -1.986 10.895 8.305 1.00 95.44 81 HIS A O 1
ATOM 638 N N . ASP A 1 82 ? -1.549 9.316 6.770 1.00 97.50 82 ASP A N 1
ATOM 639 C CA . ASP A 1 82 ? -0.103 9.287 6.957 1.00 97.50 82 ASP A CA 1
ATOM 640 C C . ASP A 1 82 ? 0.592 8.763 5.705 1.00 97.50 82 ASP A C 1
ATOM 642 O O . ASP A 1 82 ? 0.016 7.982 4.943 1.00 97.50 82 ASP A O 1
ATOM 646 N N . PHE A 1 83 ? 1.849 9.161 5.528 1.00 96.56 83 PHE A N 1
ATOM 647 C CA . PHE A 1 83 ? 2.624 8.863 4.334 1.00 96.56 83 PHE A CA 1
ATOM 648 C C . PHE A 1 83 ? 4.115 8.716 4.637 1.00 96.56 83 PHE A C 1
ATOM 650 O O . PHE A 1 83 ? 4.726 9.540 5.320 1.00 96.56 83 PHE A O 1
ATOM 657 N N . MET A 1 84 ? 4.741 7.709 4.029 1.00 96.81 84 MET A N 1
ATOM 658 C CA . MET A 1 84 ? 6.193 7.560 3.981 1.00 96.81 84 MET A CA 1
ATOM 659 C C . MET A 1 84 ? 6.652 7.123 2.589 1.00 96.81 84 MET A C 1
ATOM 661 O O . MET A 1 84 ? 6.188 6.118 2.063 1.00 96.81 84 MET A O 1
ATOM 665 N N . GLY A 1 85 ? 7.611 7.841 2.002 1.00 96.75 85 GLY A N 1
ATOM 666 C CA . GLY A 1 85 ? 8.282 7.430 0.765 1.00 96.75 85 GLY A CA 1
ATOM 667 C C . GLY A 1 85 ? 9.575 6.662 1.047 1.00 96.75 85 GLY A C 1
ATOM 668 O O . GLY A 1 85 ? 10.320 7.017 1.962 1.00 96.75 85 GLY A O 1
ATOM 669 N N . HIS A 1 86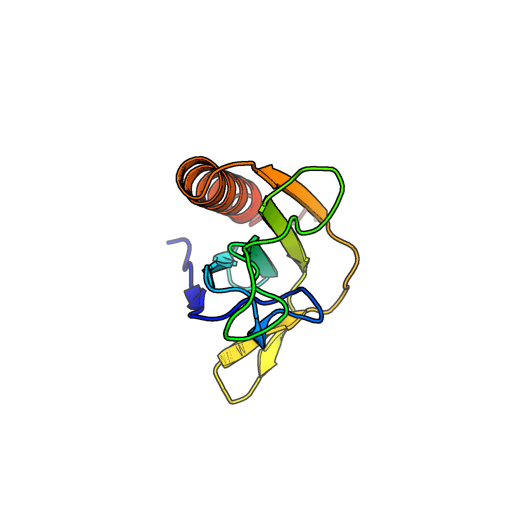 ? 9.886 5.653 0.231 1.00 97.00 86 HIS A N 1
ATOM 670 C CA . HIS A 1 86 ? 11.097 4.844 0.382 1.00 97.00 86 HIS A CA 1
ATOM 671 C C . HIS A 1 86 ? 11.814 4.592 -0.950 1.00 97.00 86 HIS A C 1
ATOM 673 O O . HIS A 1 86 ? 11.228 4.589 -2.039 1.00 97.00 86 HIS A O 1
ATOM 679 N N . LYS A 1 87 ? 13.129 4.368 -0.859 1.00 95.88 87 LYS A N 1
ATOM 680 C CA . LYS A 1 87 ? 13.984 4.053 -2.014 1.00 95.88 87 LYS A CA 1
ATOM 681 C C . LYS A 1 87 ? 14.261 2.561 -2.157 1.00 95.88 87 LYS A C 1
ATOM 683 O O . LYS A 1 87 ? 14.512 2.106 -3.269 1.00 95.88 87 LYS A O 1
ATOM 688 N N . THR A 1 88 ? 14.220 1.812 -1.058 1.00 96.69 88 THR A N 1
ATOM 689 C CA . THR A 1 88 ? 14.545 0.383 -1.027 1.00 96.69 88 THR A CA 1
ATOM 690 C C . THR A 1 88 ? 13.398 -0.429 -0.433 1.00 96.69 88 THR A C 1
ATOM 692 O O . THR A 1 88 ? 12.614 0.083 0.366 1.00 96.69 88 THR A O 1
ATOM 695 N N . ALA A 1 89 ? 13.325 -1.711 -0.798 1.00 96.94 89 ALA A N 1
ATOM 696 C CA . ALA A 1 89 ? 12.354 -2.646 -0.231 1.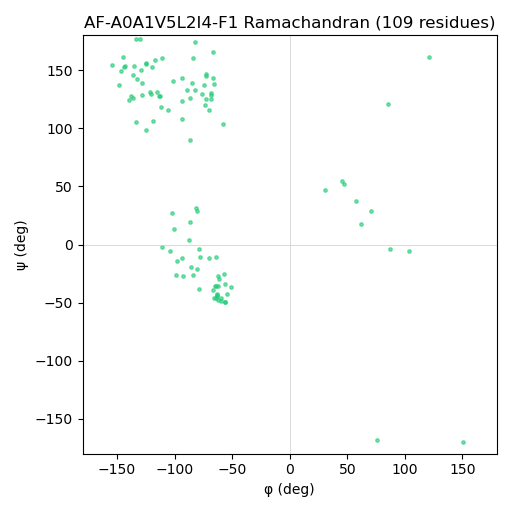00 96.94 89 ALA A CA 1
ATOM 697 C C . ALA A 1 89 ? 12.557 -2.837 1.284 1.00 96.94 89 ALA A C 1
ATOM 699 O O . ALA A 1 89 ? 11.589 -2.950 2.026 1.00 96.94 89 ALA A O 1
ATOM 700 N N . GLN A 1 90 ? 13.811 -2.817 1.753 1.00 97.75 90 GLN A N 1
ATOM 701 C CA . GLN A 1 90 ? 14.136 -2.918 3.178 1.00 97.75 90 GLN A CA 1
ATOM 702 C C . GLN A 1 90 ? 13.556 -1.740 3.970 1.00 97.75 90 GLN A C 1
ATOM 704 O O . GLN A 1 90 ? 12.903 -1.949 4.994 1.00 97.75 90 GLN A O 1
ATOM 709 N N . ASP A 1 91 ? 13.755 -0.515 3.476 1.00 97.81 91 ASP A N 1
ATOM 710 C CA . ASP A 1 91 ? 13.203 0.689 4.101 1.00 97.81 91 ASP A CA 1
ATOM 711 C C . ASP A 1 91 ? 11.673 0.692 4.053 1.00 97.81 91 ASP A C 1
ATOM 713 O O . ASP A 1 91 ? 11.035 1.132 5.006 1.00 97.81 91 ASP A O 1
ATOM 717 N N . ALA A 1 92 ? 11.087 0.176 2.967 1.00 97.50 92 ALA A N 1
ATOM 718 C CA . ALA A 1 92 ? 9.642 0.061 2.806 1.00 97.50 92 ALA A CA 1
ATOM 719 C C . ALA A 1 92 ? 9.025 -0.898 3.834 1.00 97.50 92 ALA A C 1
ATOM 721 O O . ALA A 1 92 ? 8.072 -0.526 4.515 1.00 97.50 92 ALA A O 1
ATOM 722 N N . THR A 1 93 ? 9.615 -2.082 4.039 1.00 97.75 93 THR A N 1
ATOM 723 C CA . THR A 1 93 ? 9.190 -3.011 5.100 1.00 97.75 93 THR A CA 1
ATOM 724 C C . THR A 1 93 ? 9.316 -2.370 6.481 1.00 97.75 93 THR A C 1
ATOM 726 O O . THR A 1 93 ? 8.400 -2.459 7.299 1.00 97.75 93 THR A O 1
ATOM 729 N N . ALA A 1 94 ? 10.440 -1.704 6.764 1.00 98.19 94 ALA A N 1
ATOM 730 C CA . ALA A 1 94 ? 10.657 -1.049 8.052 1.00 98.19 94 ALA A CA 1
ATOM 731 C C . ALA A 1 94 ? 9.646 0.085 8.296 1.00 98.19 94 ALA A C 1
ATOM 733 O O . ALA A 1 94 ? 9.076 0.177 9.385 1.00 98.19 94 ALA A O 1
ATOM 734 N N . GLY A 1 95 ? 9.385 0.903 7.274 1.00 98.00 95 GLY A N 1
ATOM 735 C CA . GLY A 1 95 ? 8.395 1.976 7.296 1.00 98.00 95 GLY A CA 1
ATOM 736 C C . GLY A 1 95 ? 6.972 1.468 7.496 1.00 98.00 95 GLY A C 1
ATOM 737 O O . GLY A 1 95 ? 6.257 1.984 8.352 1.00 98.00 95 GLY A O 1
ATOM 738 N N . HIS A 1 96 ? 6.594 0.396 6.799 1.00 98.06 96 HIS A N 1
ATOM 739 C CA . HIS A 1 96 ? 5.307 -0.268 6.994 1.00 98.06 96 HIS A CA 1
ATOM 740 C C . HIS A 1 96 ? 5.109 -0.702 8.443 1.00 98.06 96 HIS A C 1
ATOM 742 O O . HIS A 1 96 ? 4.094 -0.388 9.064 1.00 98.06 96 HIS A O 1
ATOM 748 N N . MET A 1 97 ? 6.106 -1.382 9.013 1.00 97.94 97 MET A N 1
ATOM 749 C CA . MET A 1 97 ? 6.054 -1.826 10.404 1.00 97.94 97 MET A CA 1
ATOM 750 C C . MET A 1 97 ? 6.005 -0.654 11.387 1.00 97.94 97 MET A C 1
ATOM 752 O O . MET A 1 97 ? 5.359 -0.761 12.430 1.00 97.94 97 MET A O 1
ATOM 756 N N . ALA A 1 98 ? 6.689 0.453 11.087 1.00 97.81 98 ALA A N 1
ATOM 757 C CA . ALA A 1 98 ? 6.648 1.659 11.907 1.00 97.81 98 ALA A CA 1
ATOM 758 C C . ALA A 1 98 ? 5.248 2.290 11.906 1.00 97.81 98 ALA A C 1
ATOM 760 O O . ALA A 1 98 ? 4.721 2.589 12.978 1.00 97.81 98 ALA A O 1
ATOM 761 N N . LEU A 1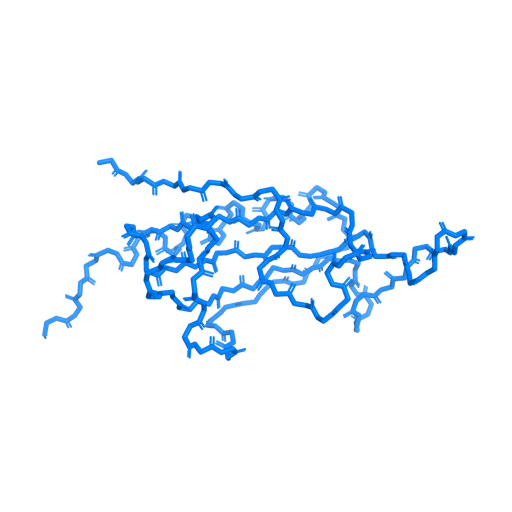 99 ? 4.619 2.417 10.733 1.00 97.44 99 LEU A N 1
ATOM 762 C CA . LEU A 1 99 ? 3.255 2.931 10.616 1.00 97.44 99 LEU A CA 1
ATOM 763 C C . LEU A 1 99 ? 2.226 1.990 11.243 1.00 97.44 99 LEU A C 1
ATOM 765 O O . LEU A 1 99 ? 1.359 2.471 11.963 1.00 97.44 99 LEU A O 1
ATOM 769 N N . CYS A 1 100 ? 2.366 0.668 11.094 1.00 97.12 100 CYS A N 1
ATOM 770 C CA . CYS A 1 100 ? 1.495 -0.284 11.789 1.00 97.12 100 CYS A CA 1
ATOM 771 C C . CYS A 1 100 ? 1.536 -0.067 13.303 1.00 97.12 100 CYS A C 1
ATOM 773 O O . CYS A 1 100 ? 0.492 0.099 13.917 1.00 97.12 100 CYS A O 1
ATOM 775 N N . ARG A 1 101 ? 2.729 0.029 13.910 1.00 95.94 101 ARG A N 1
ATOM 776 C CA . ARG A 1 101 ? 2.858 0.298 15.355 1.00 95.94 101 ARG A CA 1
ATOM 777 C C . ARG A 1 101 ? 2.286 1.656 15.756 1.00 95.94 101 ARG A C 1
ATOM 779 O O . ARG A 1 101 ? 1.622 1.746 16.782 1.00 95.94 101 ARG A O 1
ATOM 786 N N . LYS A 1 102 ? 2.554 2.702 14.965 1.00 95.56 102 LYS A N 1
ATOM 787 C CA . LYS A 1 102 ? 2.046 4.058 15.217 1.00 95.56 102 LYS A CA 1
ATOM 788 C C . LYS A 1 102 ? 0.517 4.070 15.239 1.00 95.56 102 LYS A C 1
ATOM 790 O O . LYS A 1 102 ? -0.077 4.606 16.168 1.00 95.56 102 LYS A O 1
ATOM 795 N N . TRP A 1 103 ? -0.108 3.471 14.232 1.00 95.38 103 TRP A N 1
ATOM 796 C CA . TRP A 1 103 ? -1.553 3.538 14.029 1.00 95.38 103 TRP A CA 1
ATOM 797 C C . TRP A 1 103 ? -2.331 2.510 14.852 1.00 95.38 103 TRP A C 1
ATOM 799 O O . TRP A 1 103 ? -3.450 2.789 15.268 1.00 95.38 103 TRP A O 1
ATOM 809 N N . ASP A 1 104 ? -1.718 1.384 15.214 1.00 94.88 104 ASP A N 1
ATOM 810 C CA . ASP A 1 104 ? -2.297 0.424 16.160 1.00 94.88 104 ASP A CA 1
ATOM 811 C C . ASP A 1 104 ? -2.535 1.027 17.557 1.00 94.88 104 ASP A C 1
ATOM 813 O O . ASP A 1 104 ? -3.494 0.674 18.242 1.00 94.88 104 ASP A O 1
ATOM 817 N N . ALA A 1 105 ? -1.713 2.002 17.958 1.00 89.12 105 ALA A N 1
ATOM 818 C CA . ALA A 1 105 ? -1.876 2.725 19.218 1.00 89.12 105 ALA A CA 1
ATOM 819 C C . ALA A 1 105 ? -3.101 3.664 19.250 1.00 89.12 105 ALA A C 1
ATOM 821 O O . ALA A 1 105 ? -3.479 4.120 20.323 1.00 89.12 105 ALA A O 1
ATOM 822 N N . HIS A 1 106 ? -3.766 3.930 18.118 1.00 82.88 106 HIS A N 1
ATOM 823 C CA . HIS A 1 106 ? -4.938 4.820 18.045 1.00 82.88 106 HIS A CA 1
ATOM 824 C C . HIS A 1 106 ? -6.243 4.104 18.462 1.00 82.88 106 HIS A C 1
ATOM 826 O O . HIS A 1 106 ? -7.323 4.360 17.928 1.00 82.88 106 HIS A O 1
ATOM 832 N N . THR A 1 107 ? -6.148 3.135 19.380 1.00 66.06 107 THR A N 1
ATOM 833 C CA . THR A 1 107 ? -7.245 2.296 19.910 1.00 66.06 107 THR A CA 1
ATOM 834 C C . THR A 1 107 ? -8.120 2.968 20.953 1.00 66.06 107 THR A C 1
ATOM 836 O O . THR A 1 107 ? -9.216 2.475 21.211 1.00 66.06 107 THR A O 1
ATOM 839 N N . GLU A 1 108 ? -7.722 4.134 21.450 1.00 53.16 108 GLU A N 1
ATOM 840 C CA . GLU A 1 108 ? -8.492 4.896 22.427 1.00 53.16 108 GLU A CA 1
ATOM 841 C C . GLU A 1 108 ? -9.134 6.107 21.743 1.00 53.16 108 GLU A C 1
ATOM 843 O O . GLU A 1 108 ? -8.462 6.967 21.181 1.00 53.16 108 GLU A O 1
ATOM 848 N N . VAL A 1 109 ? -10.465 6.110 21.713 1.00 52.56 109 VAL A N 1
ATOM 849 C CA . VAL A 1 109 ? -11.284 7.206 21.194 1.00 52.56 109 VAL A CA 1
ATOM 850 C C . VAL A 1 109 ? -11.137 8.395 22.145 1.00 52.56 109 VAL A C 1
ATOM 852 O O . VAL A 1 109 ? -11.401 8.249 23.338 1.00 52.56 109 VAL A O 1
ATOM 855 N N . GLU A 1 110 ? -10.748 9.563 21.624 1.00 48.00 110 GLU A N 1
ATOM 856 C CA . GLU A 1 110 ? -11.128 10.837 22.241 1.00 48.00 110 GLU A CA 1
ATOM 857 C C . GLU A 1 110 ? -12.661 10.875 22.279 1.00 48.00 110 GLU A C 1
ATOM 859 O O . GLU A 1 110 ? -13.321 10.989 21.245 1.00 48.00 110 GLU A O 1
ATOM 864 N N . SER A 1 111 ? -13.201 10.642 23.476 1.00 38.72 111 SER A N 1
ATOM 865 C CA . SER A 1 111 ? -14.621 10.719 23.831 1.00 38.72 111 SER A CA 1
ATOM 866 C C . SER A 1 111 ? -15.173 12.132 23.740 1.00 38.72 111 SER A C 1
ATOM 868 O O . SER A 1 111 ? -14.444 13.041 24.203 1.00 38.72 111 SER A O 1
#

Solvent-accessible surface area (backbone atoms only — not comparable to full-atom values): 6267 Å² total; per-residue (Å²): 130,85,60,69,46,80,39,89,40,48,81,58,66,100,62,36,95,35,31,71,59,35,39,20,36,30,23,40,76,51,44,30,34,37,24,30,47,22,66,25,27,94,42,98,91,51,66,81,45,61,82,49,98,86,18,29,23,38,30,38,27,30,45,27,64,63,55,46,99,87,64,49,72,32,70,76,44,91,67,64,80,43,79,46,78,20,77,45,72,69,54,38,54,54,48,46,55,51,49,44,58,61,53,34,66,66,65,68,76,90,124

Foldseek 3Di:
DWDKDWFQFFLDDPQRVQFPLRTWIQTLNQFKIKGKTFQGASDPPGDQDAPDDQFRMKIFMATFDDADPVRHTDGPDPPTPDMDGHRDSVVRVVVSVVVRVVVNVVNDDPD

Radius of gyration: 13.96 Å; Cα contacts (8 Å, |Δi|>4): 237; chains: 1; bounding box: 31×24×44 Å

Secondary structure (DSSP, 8-state):
----EEESS-SS-TTGGGBS--EEEEEGGGTEEEEEEE-B-SSTT---B-SSTT-SEEEEEEEEEEE-TTS-EEES--S-SEEEEESSHHHHHHHHHHHHHHHHTTTS---

pLDDT: mean 91.15, std 10.97, range [38.72, 98.19]

Sequence (111 aa):
MSEWVWHGHAAHFVAASRCRFHMATTVAGGRFVVSTVGDYYPTPDGERETIGLTRYFETMVFPVDGAHDCGCPIITDHQEHDFMGHKTAQDATAGHMALCRKWDAHTEVES

Mean predicted aligned error: 4.35 Å